Protein AF-A0A060BZY4-F1 (afdb_monomer_lite)

pLDDT: mean 94.75, std 5.5, range [64.12, 98.56]

Sequence (168 aa):
VLTLKPASANTGIVFVRSFADSAPRKATVSWKSVQATDLATVLGDRSGALVSTVEHLLAAFSGLGVDNAIVEIDGPEVPILDGSAAQFVQAVDGAGLTTLNSRRKYLKVLKPVRVENGASFGELRPYDAGFRLEVEIDFAHAAIGRQRFAATMSPSVFRRELSAARTF

Foldseek 3Di:
DKDKAFDAPPQFEKEWEDDPPDHTFIFHDDPVQFDDPPVWTWGDDPPTQIETRCVQLVLLCVQAVPGGIYMYDHDSYDDCVQQFNQVSNVVDVVVDDDDHPDDDDDDADPAKDKDDDVVDIDIDHGDPVADKDKDWDADPDPVCGIDIDIDRGHNVCCNPPGRPDGDD

Secondary structure (DSSP, 8-state):
-EEEEE--TT--EEEEE--SSS--EEEE--GGGEEE-SSS-EES-TTS--BB--HHHHHHHHHHT---EEEEESSSB---TTSSSHHHHHHHHHH-----SSPPP-----S-EEEEETTEEEEE---TTS-EEEEEEE-SSTTT-EEEEEEE--HHHIIIIITTPPP-

InterPro domains:
  IPR004463 UDP-3-O-acyl N-acetylglucosamine deacetylase [PF03331] (2-168)
  IPR004463 UDP-3-O-acyl N-acetylglucosamine deacetylase [PTHR33694] (2-168)
  IPR011334 UDP-3-O-acyl N-acetylglucosamine deacetylase, C-terminal [G3DSA:3.30.1700.10] (106-168)
  IPR015870 UDP-3-O-acyl N-acetylglucosamine deacetylase, N-terminal [G3DSA:3.30.230.20] (1-105)
  IPR020568 Ribosomal protein uS5 domain 2-type superfamily [SSF54211] (2-101)
  IPR020568 Ribosomal protein uS5 domain 2-type superfamily [SSF54211] (111-168)

Structure (mmCIF, N/CA/C/O backbone):
data_AF-A0A060BZY4-F1
#
_entry.id   AF-A0A060BZY4-F1
#
loop_
_atom_site.group_PDB
_atom_site.id
_atom_site.type_symbol
_atom_site.label_atom_id
_atom_site.label_alt_id
_atom_site.label_comp_id
_atom_site.label_asym_id
_atom_site.label_entity_id
_atom_site.label_seq_id
_atom_site.pdbx_PDB_ins_code
_atom_site.Cartn_x
_atom_site.Cartn_y
_atom_site.Cartn_z
_atom_site.occupancy
_atom_site.B_iso_or_equiv
_atom_site.auth_seq_id
_atom_site.auth_comp_id
_atom_site.auth_asym_id
_atom_site.auth_atom_id
_atom_site.pdbx_PDB_model_num
ATOM 1 N N . VAL A 1 1 ? -1.306 -5.053 19.631 1.00 84.38 1 VAL A N 1
ATOM 2 C CA . VAL A 1 1 ? -2.595 -5.359 18.935 1.00 84.38 1 VAL A CA 1
ATOM 3 C C . VAL A 1 1 ? -2.791 -4.396 17.767 1.00 84.38 1 VAL A C 1
ATOM 5 O O . VAL A 1 1 ? -2.345 -3.261 17.879 1.00 84.38 1 VAL A O 1
ATOM 8 N N . LEU A 1 2 ? -3.411 -4.832 16.660 1.00 94.56 2 LEU A N 1
ATOM 9 C CA . LEU A 1 2 ? -3.784 -3.972 15.526 1.00 94.56 2 LEU A CA 1
ATOM 10 C C . LEU A 1 2 ? -5.292 -4.060 15.270 1.00 94.56 2 LEU A C 1
ATOM 12 O O . LEU A 1 2 ? -5.827 -5.161 15.154 1.00 94.56 2 LEU A O 1
ATOM 16 N N . THR A 1 3 ? -5.950 -2.908 15.145 1.00 97.25 3 THR A N 1
ATOM 17 C CA . THR A 1 3 ? -7.394 -2.805 14.895 1.00 97.25 3 THR A CA 1
ATOM 18 C C . THR A 1 3 ? -7.654 -1.896 13.700 1.00 97.25 3 THR A C 1
ATOM 20 O O . THR A 1 3 ? -7.181 -0.761 13.654 1.00 97.25 3 THR A O 1
ATOM 23 N N . LEU A 1 4 ? -8.445 -2.381 12.743 1.00 97.69 4 LEU A N 1
ATOM 24 C CA . LEU A 1 4 ? -8.896 -1.602 11.591 1.00 97.69 4 LEU A CA 1
ATOM 25 C C . LEU A 1 4 ? -10.298 -1.063 11.855 1.00 97.69 4 LEU A C 1
ATOM 27 O O . LEU A 1 4 ? -11.209 -1.830 12.163 1.00 97.69 4 LEU A O 1
ATOM 31 N N . LYS A 1 5 ? -10.482 0.251 11.724 1.00 98.06 5 LYS A N 1
ATOM 32 C CA . LYS A 1 5 ? -11.786 0.902 11.881 1.00 98.06 5 LYS A CA 1
ATOM 33 C C . LYS A 1 5 ? -12.178 1.658 10.609 1.00 98.06 5 LYS A C 1
ATOM 35 O O . LYS A 1 5 ? -11.320 2.318 10.012 1.00 98.06 5 LYS A O 1
ATOM 40 N N . PRO A 1 6 ? -13.465 1.625 10.215 1.00 97.94 6 PRO A N 1
ATOM 41 C CA . PRO A 1 6 ? -13.978 2.496 9.166 1.00 97.94 6 PRO A CA 1
ATOM 42 C C . PRO A 1 6 ? -13.717 3.969 9.490 1.00 97.94 6 PRO A C 1
ATOM 44 O O . PRO A 1 6 ? -13.724 4.372 10.655 1.00 97.94 6 PRO A O 1
ATOM 47 N N . ALA A 1 7 ? -13.530 4.780 8.454 1.00 98.06 7 ALA A N 1
ATOM 48 C CA . ALA A 1 7 ? -13.379 6.221 8.589 1.00 98.06 7 ALA A CA 1
ATOM 49 C C . ALA A 1 7 ? -14.289 6.967 7.609 1.00 98.06 7 ALA A C 1
ATOM 51 O O . ALA A 1 7 ? -14.697 6.437 6.574 1.00 98.06 7 ALA A O 1
ATOM 52 N N . SER A 1 8 ? -14.595 8.218 7.946 1.00 97.81 8 SER A N 1
ATOM 53 C CA . SER A 1 8 ? -15.402 9.102 7.109 1.00 97.81 8 SER A CA 1
ATOM 54 C C . SER A 1 8 ? -14.715 9.417 5.777 1.00 97.81 8 SER A C 1
ATOM 56 O O . SER A 1 8 ? -13.503 9.277 5.607 1.00 97.81 8 SER A O 1
ATOM 58 N N . ALA A 1 9 ? -15.502 9.887 4.810 1.00 97.75 9 ALA A N 1
ATOM 59 C CA . ALA A 1 9 ? -14.978 10.256 3.503 1.00 97.75 9 ALA A CA 1
ATOM 60 C C . ALA A 1 9 ? -13.906 11.350 3.620 1.00 97.75 9 ALA A C 1
ATOM 62 O O . ALA A 1 9 ? -14.083 12.331 4.342 1.00 97.75 9 ALA A O 1
ATOM 63 N N . ASN A 1 10 ? -12.833 11.209 2.840 1.00 96.44 10 ASN A N 1
ATOM 64 C CA . ASN A 1 10 ? -11.683 12.117 2.805 1.00 96.44 10 ASN A CA 1
ATOM 65 C C . ASN A 1 10 ? -10.827 12.129 4.084 1.00 96.44 10 ASN A C 1
ATOM 67 O O . ASN A 1 10 ? -9.959 12.991 4.205 1.00 96.44 10 ASN A O 1
ATOM 71 N N . THR A 1 11 ? -11.021 11.188 5.014 1.00 97.31 11 THR A N 1
ATOM 72 C CA . THR A 1 11 ? -10.084 10.993 6.131 1.00 97.31 11 THR A CA 1
ATOM 73 C C . THR A 1 11 ? -8.730 10.474 5.646 1.00 97.31 11 THR A C 1
ATOM 75 O O . THR A 1 11 ? -7.701 10.848 6.206 1.00 97.31 11 THR A O 1
ATOM 78 N N . GLY A 1 12 ? -8.714 9.654 4.591 1.00 97.12 12 GLY A N 1
ATOM 79 C CA . GLY A 1 12 ? -7.514 8.925 4.192 1.00 97.12 12 GLY A CA 1
ATOM 80 C C . GLY A 1 12 ? -7.190 7.788 5.165 1.00 97.12 12 GLY A C 1
ATOM 81 O O . GLY A 1 12 ? -8.017 7.394 5.992 1.00 97.12 12 GLY A O 1
ATOM 82 N N . ILE A 1 13 ? -5.966 7.270 5.074 1.00 97.69 13 ILE A N 1
ATOM 83 C CA . ILE A 1 13 ? -5.444 6.286 6.024 1.00 97.69 13 ILE A CA 1
ATOM 84 C C . ILE A 1 13 ? -4.725 7.023 7.154 1.00 97.69 13 ILE A C 1
ATOM 86 O O . ILE A 1 13 ? -3.809 7.815 6.911 1.00 97.69 13 ILE A O 1
ATOM 90 N N . VAL A 1 14 ? -5.143 6.763 8.391 1.00 96.00 14 VAL A N 1
ATOM 91 C CA . VAL A 1 14 ? -4.575 7.395 9.586 1.00 96.00 14 VAL A CA 1
ATOM 92 C C . VAL A 1 14 ? -4.202 6.321 10.593 1.00 96.00 14 VAL A C 1
ATOM 94 O O . VAL A 1 14 ? -5.065 5.595 11.080 1.00 96.00 14 VAL A O 1
ATOM 97 N N . PHE A 1 15 ? -2.923 6.258 10.946 1.00 95.88 15 PHE A N 1
ATOM 98 C CA . PHE A 1 15 ? -2.458 5.444 12.060 1.00 95.88 15 PHE A CA 1
ATOM 99 C C . PHE A 1 15 ? -2.704 6.174 13.378 1.00 95.88 15 PHE A C 1
ATOM 101 O O . PHE A 1 15 ? -2.491 7.384 13.475 1.00 95.88 15 PHE A O 1
ATOM 108 N N . VAL A 1 16 ? -3.140 5.442 14.397 1.00 94.69 16 VAL A N 1
ATOM 109 C CA . VAL A 1 16 ? -3.333 5.920 15.766 1.00 94.69 16 VAL A CA 1
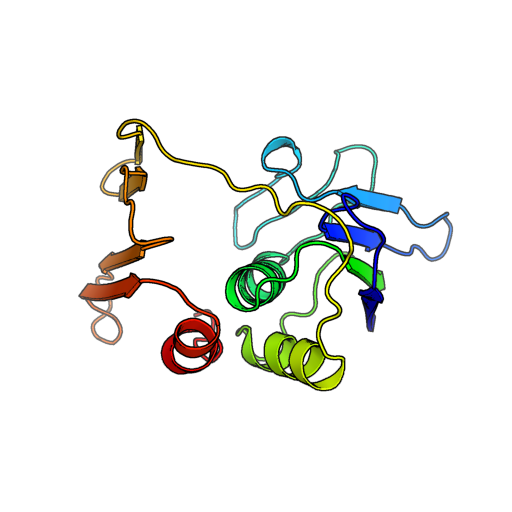ATOM 110 C C . VAL A 1 16 ? -2.552 4.992 16.678 1.00 94.69 16 VAL A C 1
ATOM 112 O O . VAL A 1 16 ? -2.934 3.843 16.889 1.00 94.69 16 VAL A O 1
ATOM 115 N N . ARG A 1 17 ? -1.435 5.488 17.202 1.00 93.00 17 ARG A N 1
ATOM 116 C CA . ARG A 1 17 ? -0.577 4.729 18.105 1.00 93.00 17 ARG A CA 1
ATOM 117 C C . ARG A 1 17 ? -0.913 5.071 19.547 1.00 93.00 17 ARG A C 1
ATOM 119 O O . ARG A 1 17 ? -0.873 6.244 19.927 1.00 93.00 17 ARG A O 1
ATOM 126 N N . SER A 1 18 ? -1.203 4.042 20.330 1.00 90.00 18 SER A N 1
ATOM 127 C CA . SER A 1 18 ? -1.407 4.148 21.774 1.00 90.00 18 SER A CA 1
ATOM 128 C C . SER A 1 18 ? -0.077 4.155 22.531 1.00 90.00 18 SER A C 1
ATOM 130 O O . SER A 1 18 ? 0.929 3.613 22.067 1.00 90.00 18 SER A O 1
ATOM 132 N N . PHE A 1 19 ? -0.081 4.776 23.708 1.00 86.19 19 PHE A N 1
ATOM 133 C CA . PHE A 1 19 ? 1.042 4.823 24.643 1.00 86.19 19 PHE A CA 1
ATOM 134 C C . PHE A 1 19 ? 0.514 4.537 26.051 1.00 86.19 19 PHE A C 1
ATOM 136 O O . PHE A 1 19 ? -0.616 4.910 26.355 1.00 86.19 19 PHE A O 1
ATOM 143 N N . ALA A 1 20 ? 1.325 3.911 26.908 1.00 84.69 20 ALA A N 1
ATOM 144 C CA . ALA A 1 20 ? 0.920 3.597 28.281 1.00 84.69 20 ALA A CA 1
ATOM 145 C C . ALA A 1 20 ? 0.638 4.866 29.107 1.00 84.69 20 ALA A C 1
ATOM 147 O O . ALA A 1 20 ? -0.401 4.967 29.750 1.00 84.69 20 ALA A O 1
ATOM 148 N N . ASP A 1 21 ? 1.523 5.863 29.000 1.00 87.56 21 ASP A N 1
ATOM 149 C CA . ASP A 1 21 ? 1.508 7.051 29.865 1.00 87.56 21 ASP A CA 1
ATOM 150 C C . ASP A 1 21 ? 1.162 8.350 29.117 1.00 87.56 21 ASP A C 1
ATOM 152 O O . ASP A 1 21 ? 1.420 9.452 29.601 1.00 87.56 21 ASP A O 1
ATOM 156 N N . SER A 1 22 ? 0.625 8.264 27.893 1.00 85.44 22 SER A N 1
ATOM 157 C CA . SER A 1 22 ? 0.261 9.466 27.134 1.00 85.44 22 SER A CA 1
ATOM 158 C C . SER A 1 22 ? -0.891 9.245 26.161 1.00 85.44 22 SER A C 1
ATOM 160 O O . SER A 1 22 ? -1.212 8.120 25.782 1.00 85.44 22 SER A O 1
ATOM 162 N N . ALA A 1 23 ? -1.522 10.348 25.753 1.00 87.94 23 ALA A N 1
ATOM 163 C CA . ALA A 1 23 ? -2.612 10.311 24.791 1.00 87.94 23 ALA A CA 1
ATOM 164 C C . ALA A 1 23 ? -2.166 9.677 23.455 1.00 87.94 23 ALA A C 1
ATOM 166 O O . ALA A 1 23 ? -1.034 9.920 23.013 1.00 87.94 23 ALA A O 1
ATOM 167 N N . PRO A 1 24 ? -3.051 8.923 22.771 1.00 89.94 24 PRO A N 1
ATOM 168 C CA . PRO A 1 24 ? -2.750 8.370 21.461 1.00 89.94 24 PRO A CA 1
ATOM 169 C C . PRO A 1 24 ? -2.371 9.462 20.465 1.00 89.94 24 PRO A C 1
ATOM 171 O O . PRO A 1 24 ? -2.988 10.530 20.418 1.00 89.94 24 PRO A O 1
ATOM 174 N N . ARG A 1 25 ? -1.373 9.179 19.630 1.00 91.50 25 ARG A N 1
ATOM 175 C CA . ARG A 1 25 ? -0.900 10.120 18.608 1.00 91.50 25 ARG A CA 1
ATOM 176 C C . ARG A 1 25 ? -1.216 9.592 17.222 1.00 91.50 25 ARG A C 1
ATOM 178 O O . ARG A 1 25 ? -1.235 8.384 16.991 1.00 91.50 25 ARG A O 1
ATOM 185 N N . LYS A 1 26 ? -1.475 10.519 16.303 1.00 91.81 26 LYS A N 1
ATOM 186 C CA . LYS A 1 26 ? -1.887 10.210 14.935 1.00 91.81 26 LYS A CA 1
ATOM 187 C C . LYS A 1 26 ? -0.725 10.382 13.966 1.00 91.81 26 LYS A C 1
ATOM 189 O O . LYS A 1 26 ? 0.004 11.362 14.069 1.00 91.81 26 LYS A O 1
ATOM 194 N N . ALA A 1 27 ? -0.632 9.489 12.991 1.00 91.50 27 ALA A N 1
ATOM 195 C CA . ALA A 1 27 ? 0.230 9.629 11.826 1.00 91.50 27 ALA A CA 1
ATOM 196 C C . ALA A 1 27 ? -0.614 9.447 10.557 1.00 91.50 27 ALA A C 1
ATOM 198 O O . ALA A 1 27 ? -1.082 8.350 10.245 1.00 91.50 27 ALA A O 1
ATOM 199 N N . THR A 1 28 ? -0.848 10.544 9.838 1.00 90.88 28 THR A N 1
ATOM 200 C CA . THR A 1 28 ? -1.548 10.513 8.547 1.00 90.88 28 THR A CA 1
ATOM 201 C C . THR A 1 28 ? -0.593 10.034 7.464 1.00 90.88 28 THR A C 1
ATOM 203 O O . THR A 1 28 ? 0.518 10.549 7.357 1.00 90.88 28 THR A O 1
ATOM 206 N N . VAL A 1 29 ? -1.034 9.095 6.627 1.00 93.56 29 VAL A N 1
ATOM 207 C CA . VAL A 1 29 ? -0.216 8.572 5.528 1.00 93.56 29 VAL A CA 1
ATOM 208 C C . VAL A 1 29 ? -0.004 9.648 4.464 1.00 93.56 29 VAL A C 1
ATOM 210 O O . VAL A 1 29 ? -0.941 10.092 3.800 1.00 93.56 29 VAL A O 1
ATOM 213 N N . SER A 1 30 ? 1.248 10.067 4.291 1.00 91.88 30 SER A N 1
ATOM 214 C CA . SER A 1 30 ? 1.683 11.009 3.263 1.00 91.88 30 SER A CA 1
ATOM 215 C C . SER A 1 30 ? 3.138 10.742 2.889 1.00 91.88 30 SER A C 1
ATOM 217 O O . SER A 1 30 ? 3.944 10.354 3.730 1.00 91.88 30 SER A O 1
ATOM 219 N N . TRP A 1 31 ? 3.528 11.033 1.648 1.00 90.88 31 TRP A N 1
ATOM 220 C CA . TRP A 1 31 ? 4.944 10.983 1.264 1.00 90.88 31 TRP A CA 1
ATOM 221 C C . TRP A 1 31 ? 5.804 11.938 2.111 1.00 90.88 31 TRP A C 1
ATOM 223 O O . TRP A 1 31 ? 6.976 11.671 2.344 1.00 90.88 31 TRP A O 1
ATOM 233 N N . LYS A 1 32 ? 5.212 13.027 2.628 1.00 91.44 32 LYS A N 1
ATOM 234 C CA . LYS A 1 32 ? 5.888 13.990 3.516 1.00 91.44 32 LYS A CA 1
ATOM 235 C C . LYS A 1 32 ? 6.125 13.461 4.930 1.00 91.44 32 LYS A C 1
ATOM 237 O O . LYS A 1 32 ? 6.914 14.048 5.661 1.00 91.44 32 LYS A O 1
ATOM 242 N N . SER A 1 33 ? 5.400 12.421 5.337 1.00 90.81 33 SER A N 1
ATOM 243 C CA . SER A 1 33 ? 5.520 11.828 6.670 1.00 90.81 33 SER A CA 1
ATOM 244 C C . SER A 1 33 ? 6.444 10.613 6.690 1.00 90.81 33 SER A C 1
ATOM 246 O O . SER A 1 33 ? 6.591 10.008 7.744 1.00 90.81 33 SER A O 1
ATOM 248 N N . VAL A 1 34 ? 7.046 10.227 5.562 1.00 93.50 34 VAL A N 1
ATOM 249 C CA . VAL A 1 34 ? 8.063 9.168 5.539 1.00 93.50 34 VAL A CA 1
ATOM 250 C C . VAL A 1 34 ? 9.326 9.700 6.217 1.00 93.50 34 VAL A C 1
ATOM 252 O O . VAL A 1 34 ? 9.887 10.700 5.775 1.00 93.50 34 VAL A O 1
ATOM 255 N N . GLN A 1 35 ? 9.742 9.060 7.312 1.00 92.44 35 GLN A N 1
ATOM 256 C CA . GLN A 1 35 ? 10.916 9.461 8.100 1.00 92.44 35 GLN A CA 1
ATOM 257 C C . GLN A 1 35 ? 12.132 8.567 7.850 1.00 92.44 35 GLN A C 1
ATOM 259 O O . GLN A 1 35 ? 13.258 9.049 7.942 1.00 92.44 35 GLN A O 1
ATOM 264 N N . ALA A 1 36 ? 11.916 7.287 7.546 1.00 90.31 36 ALA A N 1
ATOM 265 C CA . ALA A 1 36 ? 12.978 6.331 7.258 1.00 90.31 36 ALA A CA 1
ATOM 266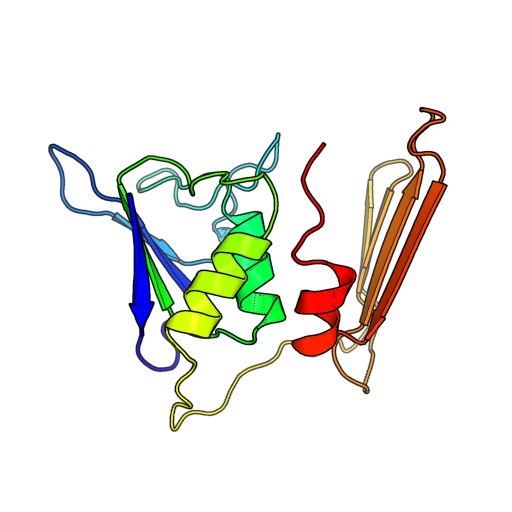 C C . ALA A 1 36 ? 12.489 5.252 6.287 1.00 90.31 36 ALA A C 1
ATOM 268 O O . ALA A 1 36 ? 11.290 4.958 6.226 1.00 90.31 36 ALA A O 1
ATOM 269 N N . THR A 1 37 ? 13.436 4.697 5.534 1.00 90.56 37 THR A N 1
ATOM 270 C CA . THR A 1 37 ? 13.212 3.647 4.528 1.00 90.56 37 THR A CA 1
ATOM 271 C C . THR A 1 37 ? 14.206 2.489 4.650 1.00 90.56 37 THR A C 1
ATOM 273 O O . THR A 1 37 ? 14.193 1.588 3.817 1.00 90.56 37 THR A O 1
ATOM 276 N N . ASP A 1 38 ? 15.093 2.520 5.649 1.00 87.00 38 ASP A N 1
ATOM 277 C CA . ASP A 1 38 ? 16.035 1.433 5.906 1.00 87.00 38 ASP A CA 1
ATOM 278 C C . ASP A 1 38 ? 15.287 0.267 6.556 1.00 87.00 38 ASP A C 1
ATOM 280 O O . ASP A 1 38 ? 14.684 0.435 7.616 1.00 87.00 38 ASP A O 1
ATOM 284 N N . LEU A 1 39 ? 15.332 -0.908 5.920 1.00 85.75 39 LEU A N 1
ATOM 285 C CA . LEU A 1 39 ? 14.668 -2.164 6.319 1.00 85.75 39 LEU A CA 1
ATOM 286 C C . LEU A 1 39 ? 13.130 -2.142 6.330 1.00 85.75 39 LEU A C 1
ATOM 288 O O . LEU A 1 39 ? 12.525 -3.187 6.111 1.00 85.75 39 LEU A O 1
ATOM 292 N N . ALA A 1 40 ? 12.507 -0.989 6.567 1.00 91.19 40 ALA A N 1
ATOM 293 C CA . ALA A 1 40 ? 11.064 -0.804 6.525 1.00 91.19 40 ALA A CA 1
ATOM 294 C C . ALA A 1 40 ? 10.678 0.651 6.217 1.00 91.19 40 ALA A C 1
ATOM 296 O O . ALA A 1 40 ? 11.488 1.572 6.355 1.00 91.19 40 ALA A O 1
ATOM 297 N N . THR A 1 41 ? 9.411 0.887 5.867 1.00 93.12 41 THR A N 1
ATOM 298 C CA . THR A 1 41 ? 8.860 2.249 5.793 1.00 93.12 41 THR A CA 1
ATOM 299 C C . THR A 1 41 ? 8.402 2.710 7.173 1.00 93.12 41 THR A C 1
ATOM 301 O O . THR A 1 41 ? 7.526 2.105 7.794 1.00 93.12 41 THR A O 1
ATOM 304 N N . VAL A 1 42 ? 8.953 3.833 7.638 1.00 93.31 42 VAL A N 1
ATOM 305 C CA . VAL A 1 42 ? 8.550 4.476 8.897 1.00 93.31 42 VAL A CA 1
ATOM 306 C C . VAL A 1 42 ? 7.786 5.760 8.601 1.00 93.31 42 VAL A C 1
ATOM 308 O O . VAL A 1 42 ? 8.314 6.677 7.967 1.00 93.31 42 VAL A O 1
ATOM 311 N N . LEU A 1 43 ? 6.545 5.844 9.083 1.00 92.56 43 LEU A N 1
ATOM 312 C CA . LEU A 1 43 ? 5.697 7.031 8.990 1.00 92.56 43 LEU A CA 1
ATOM 313 C C . LEU A 1 43 ? 5.634 7.783 10.316 1.00 92.56 43 LEU A C 1
ATOM 315 O O . LEU A 1 43 ? 5.619 7.182 11.384 1.00 92.56 43 LEU A O 1
ATOM 319 N N . GLY A 1 44 ? 5.508 9.102 10.235 1.00 85.19 44 GLY A N 1
ATOM 320 C CA . GLY A 1 44 ? 5.201 9.959 11.371 1.00 85.19 44 GLY A CA 1
ATOM 321 C C . GLY A 1 44 ? 5.801 11.350 11.227 1.00 85.19 44 GLY A C 1
ATOM 322 O O . GLY A 1 44 ? 6.287 11.757 10.170 1.00 85.19 44 GLY A O 1
ATOM 323 N N . ASP A 1 45 ? 5.763 12.083 12.324 1.00 74.56 45 ASP A N 1
ATOM 324 C CA . ASP A 1 45 ? 6.467 13.333 12.558 1.00 74.56 45 ASP A CA 1
ATOM 325 C C . ASP A 1 45 ? 7.522 13.116 13.652 1.00 74.56 45 ASP A C 1
ATOM 327 O O . ASP A 1 45 ? 7.363 12.281 14.542 1.00 74.56 45 ASP A O 1
ATOM 331 N N . ARG A 1 46 ? 8.608 13.897 13.626 1.00 64.12 46 ARG A N 1
ATOM 332 C CA . ARG A 1 46 ? 9.662 13.795 14.655 1.00 64.12 46 ARG A CA 1
ATOM 333 C C . ARG A 1 46 ? 9.149 14.111 16.067 1.00 64.12 46 ARG A C 1
ATOM 335 O O . ARG A 1 46 ? 9.786 13.732 17.042 1.00 64.12 46 ARG A O 1
ATOM 342 N N . SER A 1 47 ? 8.016 14.807 16.174 1.00 67.75 47 SER A N 1
ATOM 343 C CA . SER A 1 47 ? 7.357 15.177 17.430 1.00 67.75 47 SER A CA 1
ATOM 344 C C . SER A 1 47 ? 6.280 14.196 17.910 1.00 67.75 47 SER A C 1
ATOM 346 O O . SER A 1 47 ? 5.853 14.307 19.061 1.00 67.75 47 SER A O 1
ATOM 348 N N . GLY A 1 48 ? 5.824 13.248 17.087 1.00 68.19 48 GLY A N 1
ATOM 349 C CA . GLY A 1 48 ? 4.634 12.443 17.374 1.00 68.19 48 GLY A CA 1
ATOM 350 C C . GLY A 1 48 ? 4.886 10.940 17.336 1.00 68.19 48 GLY A C 1
ATOM 351 O O . GLY A 1 48 ? 5.840 10.461 17.947 1.00 68.19 48 GLY A O 1
ATOM 352 N N . ALA A 1 49 ? 3.957 10.172 16.762 1.00 75.50 49 ALA A N 1
ATOM 353 C CA . ALA A 1 49 ? 4.056 8.714 16.728 1.00 75.50 49 ALA A CA 1
ATOM 354 C C . ALA A 1 49 ? 4.758 8.262 15.452 1.00 75.50 49 ALA A C 1
ATOM 356 O O . ALA A 1 49 ? 4.154 8.252 14.382 1.00 75.50 49 ALA A O 1
ATOM 357 N N . LEU A 1 50 ? 6.009 7.832 15.597 1.00 90.56 50 LEU A N 1
ATOM 358 C CA . LEU A 1 50 ? 6.636 6.987 14.591 1.00 90.56 50 LEU A CA 1
ATOM 359 C C . LEU A 1 50 ? 5.939 5.623 14.581 1.00 90.56 50 LEU A C 1
ATOM 361 O O . LEU A 1 50 ? 5.724 5.028 15.648 1.00 90.56 50 LEU A O 1
ATOM 365 N N . VAL A 1 51 ? 5.584 5.184 13.376 1.00 93.88 51 VAL A N 1
ATOM 366 C CA . VAL A 1 51 ? 4.974 3.894 13.067 1.00 93.88 51 VAL A CA 1
ATOM 367 C C . VAL A 1 51 ? 5.785 3.220 11.969 1.00 93.88 51 VAL A C 1
ATOM 369 O O . VAL A 1 51 ? 5.846 3.726 10.849 1.00 93.88 51 VAL A O 1
ATOM 372 N N . SER A 1 52 ? 6.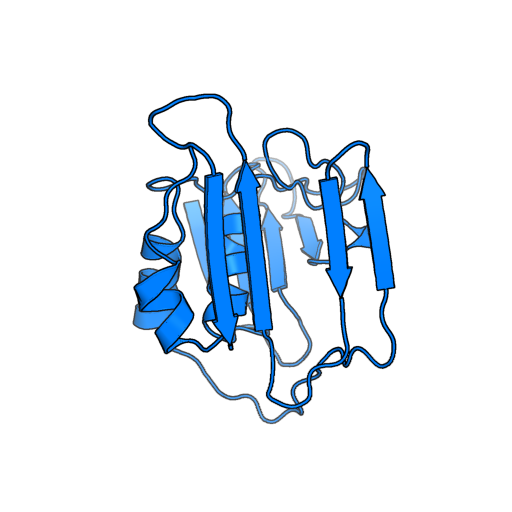393 2.087 12.294 1.00 94.62 52 SER A N 1
ATOM 373 C CA . SER A 1 52 ? 7.225 1.308 11.373 1.00 94.62 52 SER A CA 1
ATOM 374 C C . SER A 1 52 ? 6.441 0.200 10.665 1.00 94.62 52 SER A C 1
ATOM 376 O O . SER A 1 52 ? 5.372 -0.212 11.129 1.00 94.62 52 SER A O 1
ATOM 378 N N . THR A 1 53 ? 7.006 -0.311 9.567 1.00 95.69 53 THR A N 1
ATOM 379 C CA . THR A 1 53 ? 6.563 -1.545 8.886 1.00 95.69 53 THR A CA 1
ATOM 380 C C . THR A 1 53 ? 5.160 -1.429 8.277 1.00 95.69 53 THR A C 1
ATOM 382 O O . THR A 1 53 ? 4.381 -2.380 8.215 1.00 95.69 53 THR A O 1
ATOM 385 N N . VAL A 1 54 ? 4.792 -0.226 7.836 1.00 96.75 54 VAL A N 1
ATOM 386 C CA . VAL A 1 54 ? 3.440 0.084 7.340 1.00 96.75 54 VAL A CA 1
ATOM 387 C C . VAL A 1 54 ? 3.145 -0.490 5.950 1.00 96.75 54 VAL A C 1
ATOM 389 O O . VAL A 1 54 ? 1.985 -0.602 5.555 1.00 96.75 54 VAL A O 1
ATOM 392 N N . GLU A 1 55 ? 4.179 -0.824 5.186 1.00 97.19 55 GLU A N 1
ATOM 393 C CA . GLU A 1 55 ? 4.138 -1.065 3.745 1.00 97.19 55 GLU A CA 1
ATOM 394 C C . GLU A 1 55 ? 3.245 -2.239 3.335 1.00 97.19 55 GLU A C 1
ATOM 396 O O . GLU A 1 55 ? 2.489 -2.099 2.376 1.00 97.19 55 GLU A O 1
ATOM 401 N N . HIS A 1 56 ? 3.251 -3.360 4.061 1.00 97.94 56 HIS A N 1
ATOM 402 C CA . HIS A 1 56 ? 2.412 -4.517 3.718 1.00 97.94 56 HIS A CA 1
ATOM 403 C C . HIS A 1 56 ? 0.922 -4.227 3.930 1.00 97.94 56 HIS A C 1
ATOM 405 O O . HIS A 1 56 ? 0.086 -4.586 3.097 1.00 97.94 56 HIS A O 1
ATOM 411 N N . LEU A 1 57 ? 0.582 -3.514 5.008 1.00 98.31 57 LEU A N 1
ATOM 412 C CA . LEU A 1 57 ? -0.791 -3.082 5.260 1.00 98.31 57 LEU A CA 1
ATOM 413 C C . LEU A 1 57 ? -1.248 -2.057 4.214 1.00 98.31 57 LEU A C 1
ATOM 415 O O . LEU A 1 57 ? -2.356 -2.155 3.686 1.00 98.31 57 LEU A O 1
ATOM 419 N N . LEU A 1 58 ? -0.388 -1.094 3.869 1.00 98.12 58 LEU A N 1
ATOM 420 C CA . LEU A 1 58 ? -0.695 -0.104 2.835 1.00 98.12 58 LEU A CA 1
ATOM 421 C C . LEU A 1 58 ? -0.805 -0.734 1.441 1.00 98.12 58 LEU A C 1
ATOM 423 O O . LEU A 1 58 ? -1.657 -0.314 0.656 1.00 98.12 58 LEU A O 1
ATOM 427 N N . ALA A 1 59 ? -0.014 -1.768 1.145 1.00 98.19 59 ALA A N 1
ATOM 428 C CA . ALA A 1 59 ? -0.152 -2.556 -0.074 1.00 98.19 59 ALA A CA 1
ATOM 429 C C . ALA A 1 59 ? -1.517 -3.256 -0.125 1.00 98.19 59 ALA A C 1
ATOM 431 O O . ALA A 1 59 ? -2.196 -3.166 -1.147 1.00 98.19 59 ALA A O 1
ATOM 432 N N . ALA A 1 60 ? -1.965 -3.865 0.981 1.00 98.50 60 ALA A N 1
ATOM 433 C CA . ALA A 1 60 ? -3.300 -4.457 1.074 1.00 98.50 60 ALA A CA 1
ATOM 434 C C . ALA A 1 60 ? -4.406 -3.414 0.843 1.00 98.50 60 ALA A C 1
ATOM 436 O O . ALA A 1 60 ? -5.300 -3.631 0.028 1.00 98.50 60 ALA A O 1
ATOM 437 N N . PHE A 1 61 ? -4.328 -2.249 1.490 1.00 98.50 61 PHE A N 1
ATOM 438 C CA . PHE A 1 61 ? -5.308 -1.175 1.299 1.00 98.50 61 PHE A CA 1
ATOM 439 C C . PHE A 1 61 ? -5.351 -0.662 -0.139 1.00 98.50 61 PHE A C 1
ATOM 441 O O . PHE A 1 61 ? -6.433 -0.561 -0.719 1.00 98.50 61 PHE A O 1
ATOM 448 N N . SER A 1 62 ? -4.190 -0.404 -0.741 1.00 97.44 62 SER A N 1
ATOM 449 C CA . SER A 1 62 ? -4.092 0.025 -2.138 1.00 97.44 62 SER A CA 1
ATOM 450 C C . SER A 1 62 ? -4.648 -1.036 -3.094 1.00 97.44 62 SER A C 1
ATOM 452 O O . SER A 1 62 ? -5.488 -0.734 -3.944 1.00 97.44 62 SER A O 1
ATOM 454 N N . GLY A 1 63 ? -4.245 -2.297 -2.903 1.00 97.50 63 GLY A N 1
ATOM 455 C CA . GLY A 1 63 ? -4.669 -3.431 -3.719 1.00 97.50 63 GLY A CA 1
ATOM 456 C C . GLY A 1 63 ? -6.169 -3.706 -3.645 1.00 97.50 63 GLY A C 1
ATOM 457 O O . GLY A 1 63 ? -6.773 -4.059 -4.655 1.00 97.50 63 GLY A O 1
ATOM 458 N N . LEU A 1 64 ? -6.788 -3.504 -2.479 1.00 98.00 64 LEU A N 1
ATOM 459 C CA . LEU A 1 64 ? -8.216 -3.747 -2.258 1.00 98.00 64 LEU A CA 1
ATOM 460 C C . LEU A 1 64 ? -9.107 -2.519 -2.487 1.00 98.00 64 LEU A C 1
ATOM 462 O O . LEU A 1 64 ? -10.324 -2.664 -2.567 1.00 98.00 64 LEU A O 1
ATOM 466 N N . GLY A 1 65 ? -8.525 -1.328 -2.640 1.00 96.69 65 GLY A N 1
ATOM 467 C CA . GLY A 1 65 ? -9.272 -0.088 -2.849 1.00 96.69 65 GLY A CA 1
ATOM 468 C C . GLY A 1 65 ? -9.830 0.534 -1.565 1.00 96.69 65 GLY A C 1
ATOM 469 O O . GLY A 1 65 ? -10.886 1.160 -1.603 1.00 96.69 65 GLY A O 1
ATOM 470 N N . VAL A 1 66 ? -9.132 0.377 -0.438 1.00 98.25 66 VAL A N 1
ATOM 471 C CA . VAL A 1 66 ? -9.455 1.055 0.826 1.00 98.25 66 VAL A CA 1
ATOM 472 C C . VAL A 1 66 ? -8.923 2.485 0.778 1.00 98.25 66 VAL A C 1
ATOM 474 O O . VAL A 1 66 ? -7.715 2.705 0.774 1.00 98.25 66 VAL A O 1
ATOM 477 N N . ASP A 1 67 ? -9.826 3.466 0.775 1.00 97.88 67 ASP A N 1
ATOM 478 C CA . ASP A 1 67 ? -9.445 4.885 0.748 1.00 97.88 67 ASP A CA 1
ATOM 479 C C . ASP A 1 67 ? -9.402 5.528 2.141 1.00 97.88 67 ASP A C 1
ATOM 481 O O . ASP A 1 67 ? -8.647 6.474 2.360 1.00 97.88 67 ASP A O 1
ATOM 485 N N . ASN A 1 68 ? -10.244 5.065 3.072 1.00 98.38 68 ASN A N 1
ATOM 486 C CA . ASN A 1 68 ? -10.422 5.693 4.381 1.00 98.38 68 ASN A CA 1
ATOM 487 C C . ASN A 1 68 ? -10.462 4.626 5.476 1.00 98.38 68 ASN A C 1
ATOM 489 O O . ASN A 1 68 ? -11.373 3.798 5.497 1.00 98.38 68 ASN A O 1
ATOM 493 N N . ALA A 1 69 ? -9.499 4.670 6.393 1.00 98.44 69 ALA A N 1
ATOM 494 C CA . ALA A 1 69 ? -9.450 3.784 7.550 1.00 98.44 69 ALA A CA 1
ATOM 495 C C . ALA A 1 69 ? -8.658 4.428 8.690 1.00 98.44 69 ALA A C 1
ATOM 497 O O . ALA A 1 69 ? -7.670 5.134 8.462 1.00 98.44 69 ALA A O 1
ATOM 498 N N . ILE A 1 70 ? -9.072 4.139 9.922 1.00 98.25 70 ILE A N 1
ATOM 499 C CA . ILE A 1 70 ? -8.250 4.364 11.109 1.00 98.25 70 ILE A CA 1
ATOM 500 C C . ILE A 1 70 ? -7.568 3.041 11.460 1.00 98.25 70 ILE A C 1
ATOM 502 O O . ILE A 1 70 ? -8.238 2.022 11.631 1.00 98.25 70 ILE A O 1
ATOM 506 N N . VAL A 1 71 ? -6.242 3.061 11.561 1.00 97.75 71 VAL A N 1
ATOM 507 C CA . VAL A 1 71 ? -5.423 1.912 11.953 1.00 97.75 71 VAL A CA 1
ATOM 508 C C . VAL A 1 71 ? -4.923 2.151 13.368 1.00 97.75 71 VAL A C 1
ATOM 510 O O . VAL A 1 71 ? -3.990 2.922 13.582 1.00 97.75 71 VAL A O 1
ATOM 513 N N . GLU A 1 72 ? -5.554 1.516 14.345 1.00 96.75 72 GLU A N 1
ATOM 514 C CA . GLU A 1 72 ? -5.099 1.584 15.730 1.00 96.75 72 GLU A CA 1
ATOM 515 C C . GLU A 1 72 ? -4.033 0.525 15.970 1.00 96.75 72 GLU A C 1
ATOM 517 O O . GLU A 1 72 ? -4.239 -0.650 15.657 1.00 96.75 72 GLU A O 1
ATOM 522 N N . ILE A 1 73 ? -2.905 0.943 16.536 1.00 94.38 73 ILE A N 1
ATOM 523 C CA . ILE A 1 73 ? -1.814 0.049 16.903 1.00 94.38 73 ILE A CA 1
ATOM 524 C C . ILE A 1 73 ? -1.413 0.256 18.357 1.00 94.38 73 ILE A C 1
ATOM 526 O O . ILE A 1 73 ? -1.292 1.375 18.864 1.00 94.38 73 ILE A O 1
ATOM 530 N N . ASP A 1 74 ? -1.182 -0.867 19.011 1.00 88.56 74 ASP A N 1
ATOM 531 C CA . ASP A 1 74 ? -0.606 -0.956 20.340 1.00 88.56 74 ASP A CA 1
ATOM 532 C C . ASP A 1 74 ? 0.818 -1.500 20.182 1.00 88.56 74 ASP A C 1
ATOM 534 O O . ASP A 1 74 ? 1.030 -2.715 20.112 1.00 88.56 74 ASP A O 1
ATOM 538 N N . GLY A 1 75 ? 1.743 -0.562 19.944 1.00 88.75 75 GLY A N 1
ATOM 539 C CA . GLY A 1 75 ? 3.142 -0.800 19.581 1.00 88.75 75 GLY A CA 1
ATOM 540 C C . GLY A 1 75 ? 3.717 0.278 18.643 1.00 88.75 75 GLY A C 1
ATOM 541 O O . GLY A 1 75 ? 2.971 1.104 18.113 1.00 88.75 75 GLY A O 1
ATOM 542 N N . PRO A 1 76 ? 5.048 0.319 18.450 1.00 91.06 76 PRO A N 1
ATOM 543 C CA . PRO A 1 76 ? 5.704 1.238 17.516 1.00 91.06 76 PRO A CA 1
ATOM 544 C C . PRO A 1 76 ? 5.628 0.793 16.050 1.00 91.06 76 PRO A C 1
ATOM 546 O O . PRO A 1 76 ? 6.022 1.554 15.172 1.00 91.06 76 PRO A O 1
ATOM 549 N N . GLU A 1 77 ? 5.153 -0.418 15.772 1.00 93.12 77 GLU A N 1
ATOM 550 C CA . GLU A 1 77 ? 5.182 -1.021 14.442 1.00 93.12 77 GLU A CA 1
ATOM 551 C C . GLU A 1 77 ? 3.877 -1.744 14.115 1.00 93.12 77 GLU A C 1
ATOM 553 O O . GLU A 1 77 ? 3.156 -2.222 14.998 1.00 93.12 77 GLU A O 1
ATOM 558 N N . VAL A 1 78 ? 3.576 -1.820 12.823 1.00 96.62 78 VAL A N 1
ATOM 559 C CA . VAL A 1 78 ? 2.548 -2.720 12.306 1.00 96.62 78 VAL A CA 1
ATOM 560 C C . VAL A 1 78 ? 3.060 -4.163 12.436 1.00 96.62 78 VAL A C 1
ATOM 562 O O . VAL A 1 78 ? 4.207 -4.424 12.073 1.00 96.62 78 VAL A O 1
ATOM 565 N N . PRO A 1 79 ? 2.244 -5.117 12.930 1.00 95.38 79 PRO A N 1
ATOM 566 C CA . PRO A 1 79 ? 2.659 -6.512 13.046 1.00 95.38 79 PRO A CA 1
ATOM 567 C C . PRO A 1 79 ? 3.113 -7.089 11.703 1.00 95.38 79 PRO A C 1
ATOM 569 O O . PRO A 1 79 ? 2.401 -6.968 10.709 1.00 95.38 79 PRO A O 1
ATOM 572 N N . ILE A 1 80 ? 4.260 -7.772 11.693 1.00 94.00 80 ILE A N 1
ATOM 573 C CA . ILE A 1 80 ? 4.818 -8.371 10.469 1.00 94.00 80 ILE A CA 1
ATOM 574 C C . ILE A 1 80 ? 4.005 -9.571 9.962 1.00 94.00 80 ILE A C 1
ATOM 576 O O . ILE A 1 80 ? 4.050 -9.886 8.775 1.00 94.00 80 ILE A O 1
ATOM 580 N N . LEU A 1 81 ? 3.239 -10.215 10.852 1.00 95.00 81 LEU A N 1
ATOM 581 C CA . LEU A 1 81 ? 2.431 -11.400 10.556 1.00 95.00 81 LEU A CA 1
ATOM 582 C C . LEU A 1 81 ? 3.295 -12.515 9.936 1.00 95.00 81 LEU A C 1
ATOM 584 O O . LEU A 1 81 ? 4.311 -12.882 10.522 1.00 95.00 81 LEU A O 1
ATOM 588 N N . ASP A 1 82 ? 2.920 -13.053 8.776 1.00 96.94 82 ASP A N 1
ATOM 589 C CA . ASP A 1 82 ? 3.713 -14.036 8.027 1.00 96.94 82 ASP A CA 1
ATOM 590 C C . ASP A 1 82 ? 4.762 -13.405 7.089 1.00 96.94 82 ASP A C 1
ATOM 592 O O . ASP A 1 82 ? 5.415 -14.113 6.319 1.00 96.94 82 ASP A O 1
ATOM 596 N N . GLY A 1 83 ? 4.919 -12.079 7.137 1.00 95.56 83 GLY A N 1
ATOM 597 C CA . GLY A 1 83 ? 5.792 -11.312 6.253 1.00 95.56 83 GLY A CA 1
ATOM 598 C C . GLY A 1 83 ? 5.163 -10.946 4.908 1.00 95.56 83 GLY A C 1
ATOM 599 O O . GLY A 1 83 ? 5.873 -10.400 4.068 1.00 95.56 83 GLY A O 1
ATOM 600 N N . SER A 1 84 ? 3.875 -11.233 4.687 1.00 98.06 84 SER A N 1
ATOM 601 C CA . SER A 1 84 ? 3.121 -10.869 3.480 1.00 98.06 84 SER A CA 1
ATOM 602 C C . SER A 1 84 ? 1.943 -9.930 3.788 1.00 98.06 84 SER A C 1
ATOM 604 O O . SER A 1 84 ? 1.744 -9.474 4.915 1.00 98.06 84 SER A O 1
ATOM 606 N N . ALA A 1 85 ? 1.127 -9.637 2.771 1.00 98.44 85 ALA A N 1
ATOM 607 C CA . ALA A 1 85 ? -0.119 -8.888 2.918 1.00 98.44 85 ALA A CA 1
ATOM 608 C C . ALA A 1 85 ? -1.361 -9.792 3.078 1.00 98.44 85 ALA A C 1
ATOM 610 O O . ALA A 1 85 ? -2.470 -9.281 3.252 1.00 98.44 85 ALA A O 1
ATOM 611 N N . ALA A 1 86 ? -1.217 -11.120 3.012 1.00 98.38 86 ALA A N 1
ATOM 612 C CA . ALA A 1 86 ? -2.338 -12.053 2.890 1.00 98.38 86 ALA A CA 1
ATOM 613 C C . ALA A 1 86 ? -3.293 -11.986 4.086 1.00 98.38 86 ALA A C 1
ATOM 615 O O . ALA A 1 86 ? -4.511 -11.937 3.916 1.00 98.38 86 ALA A O 1
ATOM 616 N N . GLN A 1 87 ? -2.752 -11.913 5.300 1.00 98.12 87 GLN A N 1
ATOM 617 C CA . GLN A 1 87 ? -3.566 -11.817 6.510 1.00 98.12 87 GLN A CA 1
ATOM 618 C C . GLN A 1 87 ? -4.268 -10.452 6.640 1.00 98.12 87 GLN A C 1
ATOM 620 O O . GLN A 1 87 ? -5.389 -10.387 7.144 1.00 98.12 87 GLN A O 1
ATOM 625 N N . PHE A 1 88 ? -3.679 -9.368 6.120 1.00 98.50 88 PHE A N 1
ATOM 626 C CA . PHE A 1 88 ? -4.365 -8.072 6.042 1.00 98.50 88 PHE A CA 1
ATOM 627 C C . PHE A 1 88 ? -5.507 -8.096 5.026 1.00 98.50 88 PHE A C 1
ATOM 629 O O . PHE A 1 88 ? -6.578 -7.558 5.300 1.00 98.50 88 PHE A O 1
ATOM 636 N N . VAL A 1 89 ? -5.310 -8.761 3.884 1.00 98.56 89 VAL A N 1
ATOM 637 C CA . VAL A 1 89 ? -6.375 -8.984 2.898 1.00 98.56 89 VAL A CA 1
ATOM 638 C C . VAL A 1 89 ? -7.536 -9.751 3.524 1.00 98.56 89 VAL A C 1
ATOM 640 O O . VAL A 1 89 ? -8.674 -9.315 3.399 1.00 98.56 89 VAL A O 1
ATOM 643 N N . GLN A 1 90 ? -7.257 -10.835 4.254 1.00 97.94 90 GLN A N 1
ATOM 644 C CA . GLN A 1 90 ? -8.287 -11.609 4.957 1.00 97.94 90 GLN A CA 1
ATOM 645 C C . GLN A 1 90 ? -9.061 -10.756 5.970 1.00 97.94 90 GLN A C 1
ATOM 647 O O . GLN A 1 90 ? -10.285 -10.849 6.036 1.00 97.94 90 GLN A O 1
ATOM 652 N N . ALA A 1 91 ? -8.371 -9.900 6.731 1.00 97.44 91 ALA A N 1
ATOM 653 C CA . ALA A 1 91 ? -9.016 -9.004 7.689 1.00 97.44 91 ALA A CA 1
ATOM 654 C C . ALA A 1 91 ? -9.943 -7.984 7.002 1.00 97.44 91 ALA A C 1
ATOM 656 O O . ALA A 1 91 ? -11.059 -7.757 7.468 1.00 97.44 91 ALA A O 1
ATOM 657 N N . VAL A 1 92 ? -9.509 -7.392 5.883 1.00 98.12 92 VAL A N 1
ATOM 658 C CA . VAL A 1 92 ? -10.330 -6.449 5.105 1.00 98.12 92 VAL A CA 1
ATOM 659 C C . VAL A 1 92 ? -11.511 -7.158 4.442 1.00 98.12 92 VAL A C 1
ATOM 661 O O . VAL A 1 92 ? -12.626 -6.648 4.500 1.00 98.12 92 VAL A O 1
ATOM 664 N N . ASP A 1 93 ? -11.302 -8.339 3.861 1.00 97.31 93 ASP A N 1
ATOM 665 C CA . ASP A 1 93 ? -12.369 -9.124 3.232 1.00 97.31 93 ASP A CA 1
ATOM 666 C C . ASP A 1 93 ? -13.411 -9.586 4.262 1.00 97.31 93 ASP A C 1
ATOM 668 O O . ASP A 1 93 ? -14.609 -9.539 3.986 1.00 97.31 93 ASP A O 1
ATOM 672 N N . GLY A 1 94 ? -12.972 -9.959 5.469 1.00 97.62 94 GLY A N 1
ATOM 673 C CA . GLY A 1 94 ? -13.861 -10.307 6.578 1.00 97.62 94 GLY A CA 1
ATOM 674 C C . GLY A 1 94 ? -14.670 -9.122 7.116 1.00 97.62 94 GLY A C 1
ATOM 675 O O . GLY A 1 94 ? -15.811 -9.306 7.531 1.00 97.62 94 GLY A O 1
ATOM 676 N N . ALA A 1 95 ? -14.108 -7.908 7.093 1.00 97.25 95 ALA A N 1
ATOM 677 C CA . ALA A 1 95 ? -14.810 -6.686 7.495 1.00 97.25 95 ALA A CA 1
ATOM 678 C C . ALA A 1 95 ? -15.737 -6.129 6.396 1.00 97.25 95 ALA A C 1
ATOM 680 O O . ALA A 1 95 ? -16.758 -5.510 6.702 1.00 97.25 95 ALA A O 1
ATOM 681 N N . GLY A 1 96 ? -15.388 -6.347 5.127 1.00 97.56 96 GLY A N 1
ATOM 682 C CA . GLY A 1 96 ? -16.076 -5.792 3.967 1.00 97.56 96 GLY A CA 1
ATOM 683 C C . GLY A 1 96 ? -15.723 -4.326 3.679 1.00 97.56 96 GLY A C 1
ATOM 684 O O . GLY A 1 96 ? -15.102 -3.624 4.479 1.00 97.56 96 GLY A O 1
ATOM 685 N N . LEU A 1 97 ? -16.132 -3.852 2.498 1.00 97.56 97 LEU A N 1
ATOM 686 C CA . LEU A 1 97 ? -15.957 -2.462 2.068 1.00 97.56 97 LEU A CA 1
ATOM 687 C C . LEU A 1 97 ? -17.305 -1.752 1.966 1.00 97.56 97 LEU A C 1
ATOM 689 O O . LEU A 1 97 ? -18.258 -2.285 1.399 1.00 97.56 97 LEU A O 1
ATOM 693 N N . THR A 1 98 ? -17.345 -0.504 2.430 1.00 97.94 98 THR A N 1
ATOM 694 C CA . THR A 1 98 ? -18.522 0.365 2.329 1.00 97.94 98 THR A CA 1
ATOM 695 C C . THR A 1 98 ? -18.247 1.506 1.360 1.00 97.94 98 THR A C 1
ATOM 697 O O . THR A 1 98 ? -17.313 2.286 1.546 1.00 97.94 98 THR A O 1
ATOM 700 N N . THR A 1 99 ? -19.087 1.642 0.333 1.00 97.75 99 THR A N 1
ATOM 701 C CA . THR A 1 99 ? -19.041 2.799 -0.566 1.00 97.75 99 THR A CA 1
ATOM 702 C C . THR A 1 99 ? -19.575 4.038 0.145 1.00 97.75 99 THR A C 1
ATOM 704 O O . THR A 1 99 ? -20.678 4.035 0.685 1.00 97.75 99 THR A O 1
ATOM 707 N N . LEU A 1 100 ? -18.796 5.117 0.123 1.00 97.88 100 LEU A N 1
ATOM 708 C CA . LEU A 1 100 ? -19.186 6.400 0.698 1.00 97.88 100 LEU A CA 1
ATOM 709 C C . LEU A 1 100 ? -19.745 7.323 -0.389 1.00 97.88 100 LEU A C 1
ATOM 711 O O . LEU A 1 100 ? -19.277 7.302 -1.527 1.00 97.88 100 LEU A O 1
ATOM 715 N N . ASN A 1 101 ? -20.699 8.184 -0.028 1.00 97.00 101 ASN A N 1
ATOM 716 C CA . ASN A 1 101 ? -21.256 9.198 -0.930 1.00 97.00 101 ASN A CA 1
ATOM 717 C C . ASN A 1 101 ? -20.284 10.382 -1.121 1.00 97.00 101 ASN A C 1
ATOM 719 O O . ASN A 1 101 ? -20.532 11.504 -0.684 1.00 97.00 101 ASN A O 1
ATOM 723 N N . SER A 1 102 ? -19.124 10.113 -1.716 1.00 96.69 102 SER A N 1
ATOM 724 C CA . SER A 1 102 ? -18.092 11.098 -2.033 1.00 96.69 102 SER A CA 1
ATOM 725 C C . SER A 1 102 ? -17.324 10.655 -3.272 1.00 96.69 102 SER A C 1
ATOM 727 O O . SER A 1 102 ? -17.139 9.465 -3.519 1.00 96.69 102 SER A O 1
ATOM 729 N N . ARG A 1 103 ? -16.820 11.617 -4.050 1.00 95.81 103 ARG A N 1
ATOM 730 C CA . ARG A 1 103 ? -15.970 11.303 -5.203 1.00 95.81 103 ARG A CA 1
ATOM 731 C C . ARG A 1 103 ? -14.620 10.772 -4.728 1.00 95.81 103 ARG A C 1
ATOM 733 O O . ARG A 1 103 ? -13.935 11.434 -3.948 1.00 95.81 103 ARG A O 1
ATOM 740 N N . ARG A 1 104 ? -14.223 9.613 -5.252 1.00 95.38 104 ARG A N 1
ATOM 741 C CA . ARG A 1 104 ? -12.874 9.068 -5.084 1.00 95.38 104 ARG A CA 1
ATOM 742 C C . ARG A 1 104 ? -11.880 9.881 -5.916 1.00 95.38 104 ARG A C 1
ATOM 744 O O . ARG A 1 104 ? -12.134 10.164 -7.087 1.00 95.38 104 ARG A O 1
ATOM 751 N N . LYS A 1 105 ? -10.770 10.290 -5.302 1.00 94.00 105 LYS A N 1
ATOM 752 C CA . LYS A 1 105 ? -9.710 11.078 -5.949 1.00 94.00 105 LYS A CA 1
ATOM 753 C C . LYS A 1 105 ? -8.603 10.148 -6.432 1.00 94.00 105 LYS A C 1
ATOM 755 O O . LYS A 1 105 ? -8.240 9.215 -5.727 1.00 94.00 105 LYS A O 1
ATOM 760 N N . TYR A 1 106 ? -8.044 10.446 -7.600 1.00 94.12 106 TYR A N 1
ATOM 761 C CA . TYR A 1 106 ? -6.946 9.690 -8.200 1.00 94.12 106 TYR A CA 1
ATOM 762 C C . TYR A 1 106 ? -5.824 10.635 -8.626 1.00 94.12 106 TYR A C 1
ATOM 764 O O . TYR A 1 106 ? -6.085 11.770 -9.031 1.00 94.12 106 TYR A O 1
ATOM 772 N N . LEU A 1 107 ? -4.582 10.154 -8.571 1.00 94.31 107 LEU A N 1
ATOM 773 C CA . LEU A 1 107 ? -3.426 10.840 -9.143 1.00 94.31 107 LEU A CA 1
ATOM 774 C C . LEU A 1 107 ? -3.239 10.357 -10.584 1.00 94.31 107 LEU A C 1
ATOM 776 O O . LEU A 1 107 ? -2.936 9.187 -10.809 1.00 94.31 107 LEU A O 1
ATOM 780 N N . LYS A 1 108 ? -3.421 11.253 -11.563 1.00 96.31 108 LYS A N 1
ATOM 781 C CA . LYS A 1 108 ? -3.171 10.956 -12.981 1.00 96.31 108 LYS A CA 1
ATOM 782 C C . LYS A 1 108 ? -1.775 11.429 -13.381 1.00 96.31 108 LYS A C 1
ATOM 784 O O . LYS A 1 108 ? -1.471 12.616 -13.297 1.00 96.31 108 LYS A O 1
ATOM 789 N N . VAL A 1 109 ? -0.948 10.504 -13.859 1.00 97.94 109 VAL A N 1
ATOM 790 C CA . VAL A 1 109 ? 0.365 10.814 -14.437 1.00 97.94 109 VAL A CA 1
ATOM 791 C C . VAL A 1 109 ? 0.160 11.379 -15.843 1.00 97.94 109 VAL A C 1
ATOM 793 O O . VAL A 1 109 ? -0.391 10.704 -16.710 1.00 97.94 109 VAL A O 1
ATOM 796 N N . LEU A 1 110 ? 0.577 12.629 -16.066 1.00 97.88 110 LEU A N 1
ATOM 797 C CA . LEU A 1 110 ? 0.390 13.329 -17.348 1.00 97.88 110 LEU A CA 1
ATOM 798 C C . LEU A 1 110 ? 1.618 13.268 -18.259 1.00 97.88 110 LEU A C 1
ATOM 800 O O . LEU A 1 110 ? 1.492 13.390 -19.474 1.00 97.88 110 LEU A O 1
ATOM 804 N N . LYS A 1 111 ? 2.806 13.099 -17.677 1.00 98.25 111 LYS A N 1
ATOM 805 C CA . LYS A 1 111 ? 4.088 13.009 -18.383 1.00 98.25 111 LYS A CA 1
ATOM 806 C C . LYS A 1 111 ? 5.004 12.034 -17.640 1.00 98.25 111 LYS A C 1
ATOM 808 O O . LYS A 1 111 ? 4.813 11.874 -16.434 1.00 98.25 111 LYS A O 1
ATOM 813 N N . PRO A 1 112 ? 5.970 11.399 -18.326 1.00 98.44 112 PRO A N 1
ATOM 814 C CA . PRO A 1 112 ? 6.951 10.554 -17.665 1.00 98.44 112 PRO A CA 1
ATOM 815 C C . PRO A 1 112 ? 7.719 11.302 -16.570 1.00 98.44 112 PRO A C 1
ATOM 817 O O . PRO A 1 112 ? 8.130 12.446 -16.772 1.00 98.44 112 PRO A O 1
ATOM 820 N N . VAL A 1 113 ? 7.911 10.651 -15.424 1.00 98.44 113 VAL A N 1
ATOM 821 C CA . VAL A 1 113 ? 8.762 11.115 -14.321 1.00 98.44 113 VAL A CA 1
ATOM 822 C C . VAL A 1 113 ? 9.646 9.951 -13.910 1.00 98.44 113 VAL A C 1
ATOM 824 O O . VAL A 1 113 ? 9.132 8.885 -13.579 1.00 98.44 113 VAL A O 1
ATOM 827 N N . ARG A 1 114 ? 10.961 10.154 -13.926 1.00 98.31 114 ARG A N 1
ATOM 828 C CA . ARG A 1 114 ? 11.954 9.118 -13.648 1.00 98.31 114 ARG A CA 1
ATOM 829 C C . ARG A 1 114 ? 12.948 9.607 -12.608 1.00 98.31 114 ARG A C 1
ATOM 831 O O . ARG A 1 114 ? 13.385 10.754 -12.665 1.00 98.31 114 ARG A O 1
ATOM 838 N N . VAL A 1 115 ? 13.298 8.723 -11.683 1.00 98.06 115 VAL A N 1
ATOM 839 C CA . VAL A 1 115 ? 14.366 8.914 -10.699 1.00 98.06 115 VAL A CA 1
ATOM 840 C C . VAL A 1 115 ? 15.328 7.739 -10.785 1.00 98.06 115 VAL A C 1
ATOM 842 O O . VAL A 1 115 ? 14.903 6.606 -11.010 1.00 98.06 115 VAL A O 1
ATOM 845 N N . GLU A 1 116 ? 16.616 8.005 -10.615 1.00 97.94 116 GLU A N 1
ATOM 846 C CA . GLU A 1 116 ? 17.684 7.011 -10.735 1.00 97.94 116 GLU A CA 1
ATOM 847 C C . GLU A 1 116 ? 18.562 7.035 -9.484 1.00 97.94 116 GLU A C 1
ATOM 849 O O . GLU A 1 116 ? 18.771 8.089 -8.882 1.00 97.94 116 GLU A O 1
ATOM 854 N N . ASN A 1 117 ? 19.067 5.868 -9.092 1.00 95.81 117 ASN A N 1
ATOM 855 C CA . ASN A 1 117 ? 20.038 5.706 -8.018 1.00 95.81 117 ASN A CA 1
ATOM 856 C C . ASN A 1 117 ? 20.983 4.547 -8.364 1.00 95.81 117 ASN A C 1
ATOM 858 O O . ASN A 1 117 ? 20.606 3.374 -8.283 1.00 95.81 117 ASN A O 1
ATOM 862 N N . GLY A 1 118 ? 22.207 4.874 -8.783 1.00 95.38 118 GLY A N 1
ATOM 863 C CA . GLY A 1 118 ? 23.159 3.884 -9.285 1.00 95.38 118 GLY A CA 1
ATOM 864 C C . GLY A 1 118 ? 22.587 3.115 -10.479 1.00 95.38 118 GLY A C 1
ATOM 865 O O . GLY A 1 118 ? 22.192 3.715 -11.473 1.00 95.38 118 GLY A O 1
ATOM 866 N N . ALA A 1 119 ? 22.525 1.786 -10.370 1.00 93.50 119 ALA A N 1
ATOM 867 C CA . ALA A 1 119 ? 21.959 0.913 -11.403 1.00 93.50 119 ALA A CA 1
ATOM 868 C C . ALA A 1 119 ? 20.422 0.772 -11.337 1.00 93.50 119 ALA A C 1
ATOM 870 O O . ALA A 1 119 ? 19.826 0.142 -12.207 1.00 93.50 119 ALA A O 1
ATOM 871 N N . SER A 1 120 ? 19.775 1.322 -10.305 1.00 96.06 120 SER A N 1
ATOM 872 C CA . SER A 1 120 ? 18.327 1.213 -10.091 1.00 96.06 120 SER A CA 1
ATOM 873 C C . SER A 1 120 ? 17.591 2.466 -10.557 1.00 96.06 120 SER A C 1
ATOM 875 O O . SER A 1 120 ? 18.128 3.573 -10.514 1.00 96.06 120 SER A O 1
ATOM 877 N N . PHE A 1 121 ? 16.326 2.314 -10.945 1.00 97.81 121 PHE A N 1
ATOM 878 C CA . PHE A 1 121 ? 15.451 3.442 -11.249 1.00 97.81 121 PHE A CA 1
ATOM 879 C C . PHE A 1 121 ? 14.002 3.167 -10.852 1.00 97.81 121 PHE A C 1
ATOM 881 O O . PHE A 1 121 ? 13.563 2.020 -10.801 1.00 97.81 121 PHE A O 1
ATOM 888 N N . GLY A 1 122 ? 13.247 4.241 -10.637 1.00 98.06 122 GLY A N 1
ATOM 889 C CA . GLY A 1 122 ? 11.788 4.227 -10.572 1.00 98.06 122 GLY A CA 1
ATOM 890 C C . GLY A 1 122 ? 11.221 5.174 -11.624 1.00 98.06 122 GLY A C 1
ATOM 891 O O . GLY A 1 122 ? 11.720 6.286 -11.793 1.00 98.06 122 GLY A O 1
ATOM 892 N N . GLU A 1 123 ? 10.188 4.746 -12.347 1.00 98.25 123 GLU A N 1
ATOM 893 C CA . GLU A 1 123 ? 9.565 5.552 -13.398 1.00 98.25 123 GLU A CA 1
ATOM 894 C C . GLU A 1 123 ? 8.036 5.484 -13.324 1.00 98.25 123 GLU A C 1
ATOM 896 O O . GLU A 1 123 ? 7.443 4.413 -13.220 1.00 98.25 123 GLU A O 1
ATOM 901 N N . LEU A 1 124 ? 7.393 6.647 -13.429 1.00 98.38 124 LEU A N 1
ATOM 902 C CA . LEU A 1 124 ? 5.960 6.786 -13.655 1.00 98.38 124 LEU A CA 1
ATOM 903 C C . LEU A 1 124 ? 5.730 7.234 -15.095 1.00 98.38 124 LEU A C 1
ATOM 905 O O . LEU A 1 124 ? 6.329 8.212 -15.537 1.00 98.38 124 LEU A O 1
ATOM 909 N N . ARG A 1 125 ? 4.825 6.566 -15.815 1.00 98.31 125 ARG A N 1
ATOM 910 C CA . ARG A 1 125 ? 4.448 6.909 -17.196 1.00 98.31 125 ARG A CA 1
ATOM 911 C C . ARG A 1 125 ? 2.929 7.064 -17.312 1.00 98.31 125 ARG A C 1
ATOM 913 O O . ARG A 1 125 ? 2.205 6.385 -16.582 1.00 98.31 125 ARG A O 1
ATOM 920 N N . PRO A 1 126 ? 2.424 7.928 -18.213 1.00 98.31 126 PRO A N 1
ATOM 921 C CA . PRO A 1 126 ? 0.996 7.982 -18.505 1.00 98.31 126 PRO A CA 1
ATOM 922 C C . PRO A 1 126 ? 0.471 6.612 -18.948 1.00 98.31 126 PRO A C 1
ATOM 924 O O . PRO A 1 126 ? 1.063 5.968 -19.815 1.00 98.31 126 PRO A O 1
ATOM 927 N N . TYR A 1 127 ? -0.636 6.176 -18.351 1.00 97.62 127 TYR A N 1
ATOM 928 C CA . TYR A 1 127 ? -1.304 4.921 -18.682 1.00 97.62 127 TYR A CA 1
ATOM 929 C C . TYR A 1 127 ? -2.812 5.080 -18.471 1.00 97.62 127 TYR A C 1
ATOM 931 O O . TYR A 1 127 ? -3.276 5.234 -17.345 1.00 97.62 127 TYR A O 1
ATOM 939 N N . ASP A 1 128 ? -3.587 5.083 -1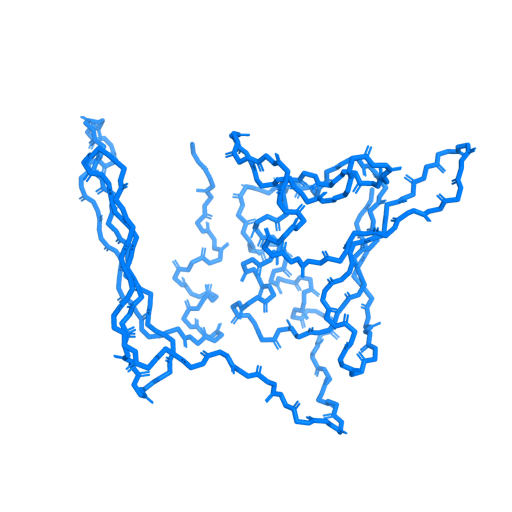9.557 1.00 95.31 128 ASP A N 1
ATOM 940 C CA . ASP A 1 128 ? -5.025 5.387 -19.489 1.00 95.31 128 ASP A CA 1
ATOM 941 C C . ASP A 1 128 ? -5.895 4.179 -19.106 1.00 95.31 128 ASP A C 1
ATOM 943 O O . ASP A 1 128 ? -7.047 4.353 -18.717 1.00 95.31 128 ASP A O 1
ATOM 947 N N . ALA A 1 129 ? -5.351 2.959 -19.146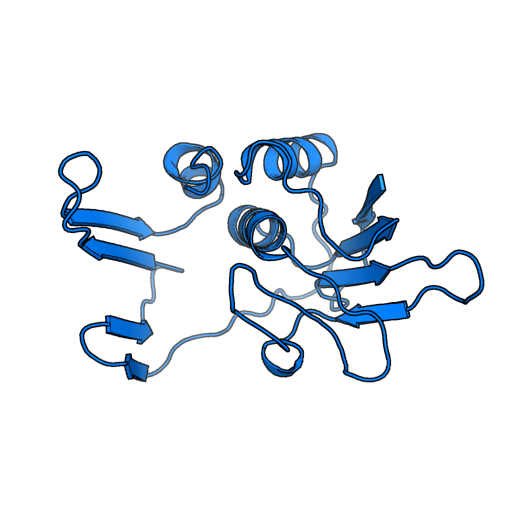 1.00 94.75 129 ALA A N 1
ATOM 948 C CA . ALA A 1 129 ? -6.080 1.739 -18.788 1.00 94.75 129 ALA A CA 1
ATOM 949 C C . ALA A 1 129 ? -6.017 1.394 -17.281 1.00 94.75 129 ALA A C 1
ATOM 951 O O . ALA A 1 129 ? -6.305 0.263 -16.892 1.00 94.75 129 ALA A O 1
ATOM 952 N N . GLY A 1 130 ? -5.649 2.354 -16.422 1.00 93.62 130 GLY A N 1
ATOM 953 C CA . GLY A 1 130 ? -5.694 2.222 -14.962 1.00 93.62 130 GLY A CA 1
ATOM 954 C C . GLY A 1 130 ? -4.327 2.361 -14.296 1.00 93.62 130 GLY A C 1
ATOM 955 O O . GLY A 1 130 ? -3.582 3.292 -14.587 1.00 93.62 130 GLY A O 1
ATOM 956 N N . PHE A 1 131 ? -3.999 1.447 -13.381 1.00 96.38 131 PHE A N 1
ATOM 957 C CA . PHE A 1 131 ? -2.695 1.396 -12.717 1.00 96.38 131 PHE A CA 1
ATOM 958 C C . PHE A 1 131 ? -1.943 0.147 -13.168 1.00 96.38 131 PHE A C 1
ATOM 960 O O . PHE A 1 131 ? -2.377 -0.967 -12.890 1.00 96.38 131 PHE A O 1
ATOM 967 N N . ARG A 1 132 ? -0.828 0.324 -13.877 1.00 97.56 132 ARG A N 1
ATOM 968 C CA . ARG A 1 132 ? 0.052 -0.771 -14.288 1.00 97.56 132 ARG A CA 1
ATOM 969 C C . ARG A 1 132 ? 1.311 -0.747 -13.440 1.00 97.56 132 ARG A C 1
ATOM 971 O O . ARG A 1 132 ? 1.971 0.286 -13.362 1.00 97.56 132 ARG A O 1
ATOM 978 N N . LEU A 1 133 ? 1.616 -1.882 -12.825 1.00 97.81 133 LEU A N 1
ATOM 979 C CA . LEU A 1 133 ? 2.813 -2.078 -12.023 1.00 97.81 133 LEU A CA 1
ATOM 980 C C . LEU A 1 133 ? 3.775 -2.973 -12.796 1.00 97.81 133 LEU A C 1
ATOM 982 O O . LEU A 1 133 ? 3.399 -4.071 -13.206 1.00 97.81 133 LEU A O 1
ATOM 986 N N . GLU A 1 134 ? 5.001 -2.496 -12.983 1.00 98.12 134 GLU A N 1
ATOM 987 C CA . GLU A 1 134 ? 6.109 -3.279 -13.519 1.00 98.12 134 GLU A CA 1
ATOM 988 C C . GLU A 1 134 ? 7.277 -3.200 -12.542 1.00 98.12 134 GLU A C 1
ATOM 990 O O . GLU A 1 134 ? 7.703 -2.106 -12.176 1.00 98.12 134 GLU A O 1
ATOM 995 N N . VAL A 1 135 ? 7.763 -4.358 -12.105 1.00 97.44 135 VAL A N 1
ATOM 996 C CA . VAL A 1 135 ? 8.888 -4.479 -11.175 1.00 97.44 135 VAL A CA 1
ATOM 997 C C . VAL A 1 135 ? 9.845 -5.515 -11.734 1.00 97.44 135 VAL A C 1
ATOM 999 O O . VAL A 1 135 ? 9.427 -6.590 -12.168 1.00 97.44 135 VAL A O 1
ATOM 1002 N N . GLU A 1 136 ? 11.127 -5.186 -11.720 1.00 97.56 136 GLU A N 1
ATOM 1003 C CA . GLU A 1 136 ? 12.205 -6.106 -12.048 1.00 97.56 136 GLU A CA 1
ATOM 1004 C C . GLU A 1 136 ? 13.204 -6.112 -10.892 1.00 97.56 136 GLU A C 1
ATOM 1006 O O . GLU A 1 136 ? 13.533 -5.057 -10.350 1.00 97.56 136 GLU A O 1
ATOM 1011 N N . ILE A 1 137 ? 13.659 -7.302 -10.513 1.00 96.19 137 ILE A N 1
ATOM 1012 C CA . ILE A 1 137 ? 14.752 -7.502 -9.563 1.00 96.19 137 ILE A CA 1
ATOM 1013 C C . ILE A 1 137 ? 15.877 -8.259 -10.261 1.00 96.19 137 ILE A C 1
ATOM 1015 O O . ILE A 1 137 ? 15.612 -9.072 -11.148 1.00 96.19 137 ILE A O 1
ATOM 1019 N N . ASP A 1 138 ? 17.114 -8.013 -9.843 1.00 96.00 138 ASP A N 1
ATOM 1020 C CA . ASP A 1 138 ? 18.303 -8.701 -10.345 1.00 96.00 138 ASP A CA 1
ATOM 1021 C C . ASP A 1 138 ? 19.248 -9.001 -9.176 1.00 96.00 138 ASP A C 1
ATOM 1023 O O . ASP A 1 138 ? 20.043 -8.161 -8.753 1.00 96.00 138 ASP A O 1
ATOM 1027 N N . PHE A 1 139 ? 19.089 -10.186 -8.583 1.00 95.19 139 PHE A N 1
ATOM 1028 C CA . PHE A 1 139 ? 19.921 -10.651 -7.477 1.00 95.19 139 PHE A CA 1
ATOM 1029 C C . PHE A 1 139 ? 20.972 -11.638 -7.985 1.00 95.19 139 PHE A C 1
ATOM 1031 O O . PHE A 1 139 ? 20.648 -12.626 -8.639 1.00 95.19 139 PHE A O 1
ATOM 1038 N N . ALA A 1 140 ? 22.229 -11.452 -7.569 1.00 95.00 140 ALA A N 1
ATOM 1039 C CA . ALA A 1 140 ? 23.317 -12.386 -7.880 1.00 95.00 140 ALA A CA 1
ATOM 1040 C C . ALA A 1 140 ? 23.108 -13.795 -7.281 1.00 95.00 140 ALA A C 1
ATOM 1042 O O . ALA A 1 140 ? 23.742 -14.760 -7.704 1.00 95.00 140 ALA A O 1
ATOM 1043 N N . HIS A 1 141 ? 22.231 -13.925 -6.281 1.00 95.75 141 HIS A N 1
ATOM 1044 C CA . HIS A 1 141 ? 21.942 -15.195 -5.629 1.00 95.75 141 HIS A CA 1
ATOM 1045 C C . HIS A 1 141 ? 21.105 -16.107 -6.537 1.00 95.75 141 HIS A C 1
ATOM 1047 O O . HIS A 1 141 ? 19.978 -15.765 -6.892 1.00 95.75 141 HIS A O 1
ATOM 1053 N N . ALA A 1 142 ? 21.612 -17.305 -6.848 1.00 93.56 142 ALA A N 1
ATOM 1054 C CA . ALA A 1 142 ? 21.018 -18.224 -7.827 1.00 93.56 142 ALA A CA 1
ATOM 1055 C C . ALA A 1 142 ? 19.564 -18.641 -7.528 1.00 93.56 142 ALA A C 1
ATOM 1057 O O . ALA A 1 142 ? 18.811 -18.928 -8.453 1.00 93.56 142 ALA A O 1
ATOM 1058 N N . ALA A 1 143 ? 19.155 -18.658 -6.254 1.00 93.88 143 ALA A N 1
ATOM 1059 C CA . ALA A 1 143 ? 17.771 -18.970 -5.876 1.00 93.88 143 ALA A CA 1
ATOM 1060 C C . ALA A 1 143 ? 16.762 -17.851 -6.211 1.00 93.88 143 ALA A C 1
ATOM 1062 O O . ALA A 1 143 ? 15.562 -18.106 -6.208 1.00 93.88 143 ALA A O 1
ATOM 1063 N N . ILE A 1 144 ? 17.234 -16.626 -6.469 1.00 93.88 144 ILE A N 1
ATOM 1064 C CA . ILE A 1 144 ? 16.393 -15.469 -6.800 1.00 93.88 144 ILE A CA 1
ATOM 1065 C C . ILE A 1 144 ? 16.635 -15.076 -8.258 1.00 93.88 144 ILE A C 1
ATOM 1067 O O . ILE A 1 144 ? 15.700 -15.084 -9.056 1.00 93.88 144 ILE A O 1
ATOM 1071 N N . GLY A 1 145 ? 17.889 -14.800 -8.624 1.00 94.81 145 GLY A N 1
ATOM 1072 C CA . GLY A 1 145 ? 18.260 -14.398 -9.975 1.00 94.81 145 GLY A CA 1
ATOM 1073 C C . GLY A 1 145 ? 17.554 -13.120 -10.430 1.00 94.81 145 GLY A C 1
ATOM 1074 O O . GLY A 1 145 ? 17.175 -12.261 -9.627 1.00 94.81 145 GLY A O 1
ATOM 1075 N N . ARG A 1 146 ? 17.353 -13.022 -11.746 1.00 96.00 146 ARG A N 1
ATOM 1076 C CA . ARG A 1 146 ? 16.583 -11.947 -12.367 1.00 96.00 146 ARG A CA 1
ATOM 1077 C C . ARG A 1 146 ? 15.128 -12.362 -12.529 1.00 96.00 146 ARG A C 1
ATOM 1079 O O . ARG A 1 146 ? 14.838 -13.377 -13.159 1.00 96.00 146 ARG A O 1
ATOM 1086 N N . GLN A 1 147 ? 14.213 -11.559 -11.999 1.00 95.69 147 GLN A N 1
ATOM 1087 C CA . GLN A 1 147 ? 12.774 -11.810 -12.085 1.00 95.69 147 GLN A CA 1
ATOM 1088 C C . GLN A 1 147 ? 12.037 -10.537 -12.479 1.00 95.69 147 GLN A C 1
ATOM 1090 O O . GLN A 1 147 ? 12.469 -9.431 -12.158 1.00 95.69 147 GLN A O 1
ATOM 1095 N N . ARG A 1 148 ? 10.899 -10.697 -13.157 1.00 97.06 148 ARG A N 1
ATOM 1096 C CA . ARG A 1 148 ? 10.048 -9.584 -13.572 1.00 97.06 148 ARG A CA 1
ATOM 1097 C C . ARG A 1 148 ? 8.584 -9.894 -13.309 1.00 97.06 148 ARG A C 1
ATOM 1099 O O . ARG A 1 148 ? 8.098 -10.963 -13.667 1.00 97.06 148 ARG A O 1
ATOM 1106 N N . PHE A 1 149 ? 7.880 -8.908 -12.773 1.00 97.75 149 PHE A N 1
ATOM 1107 C CA . PHE A 1 149 ? 6.430 -8.883 -12.655 1.00 97.75 149 PHE A CA 1
ATOM 1108 C C . PHE A 1 149 ? 5.874 -7.697 -13.445 1.00 97.75 149 PHE A C 1
ATOM 1110 O O . PHE A 1 149 ? 6.422 -6.596 -13.391 1.00 97.75 149 PHE A O 1
ATOM 1117 N N . ALA A 1 150 ? 4.786 -7.911 -14.183 1.00 98.12 150 ALA A N 1
ATOM 1118 C CA . ALA A 1 150 ? 4.094 -6.850 -14.904 1.00 98.12 150 ALA A CA 1
ATOM 1119 C C . ALA A 1 150 ? 2.596 -7.148 -14.997 1.00 98.12 150 ALA A C 1
ATOM 1121 O O . ALA A 1 150 ? 2.197 -8.130 -15.622 1.00 98.12 150 ALA A O 1
ATOM 1122 N N . ALA A 1 151 ? 1.760 -6.286 -14.419 1.00 97.94 151 ALA A N 1
ATOM 1123 C CA . ALA A 1 151 ? 0.309 -6.439 -14.485 1.00 97.94 151 ALA A CA 1
ATOM 1124 C C . ALA A 1 151 ? -0.426 -5.098 -14.407 1.00 97.94 151 ALA A C 1
ATOM 1126 O O . ALA A 1 151 ? 0.011 -4.154 -13.744 1.00 97.94 151 ALA A O 1
ATOM 1127 N N . THR A 1 152 ? -1.592 -5.033 -15.052 1.00 98.00 152 THR A N 1
ATOM 1128 C CA . THR A 1 152 ? -2.584 -3.995 -14.756 1.00 98.00 152 THR A CA 1
ATOM 1129 C C . THR A 1 152 ? -3.313 -4.393 -13.480 1.00 98.00 152 THR A C 1
ATOM 1131 O O . THR A 1 152 ? -3.961 -5.438 -13.410 1.00 98.00 152 THR A O 1
ATOM 1134 N N . MET A 1 153 ? -3.163 -3.569 -12.453 1.00 97.88 153 MET A N 1
ATOM 1135 C CA . MET A 1 153 ? -3.599 -3.861 -11.101 1.00 97.88 153 MET A CA 1
ATOM 1136 C C . MET A 1 153 ? -5.115 -3.777 -10.963 1.00 97.88 153 MET A C 1
ATOM 1138 O O . MET A 1 153 ? -5.774 -2.859 -11.447 1.00 97.88 153 MET A O 1
ATOM 1142 N N . SER A 1 154 ? -5.652 -4.743 -10.234 1.00 97.62 154 SER A N 1
ATOM 1143 C CA . SER A 1 154 ? -7.030 -4.789 -9.757 1.00 97.62 154 SER A CA 1
ATOM 1144 C C . SER A 1 154 ? -7.063 -5.571 -8.439 1.00 97.62 154 SER A C 1
ATOM 1146 O O . SER A 1 154 ? -6.104 -6.298 -8.149 1.00 97.62 154 SER A O 1
ATOM 1148 N N . PRO A 1 155 ? -8.155 -5.501 -7.659 1.00 97.94 155 PRO A N 1
ATOM 1149 C CA . PRO A 1 155 ? -8.260 -6.277 -6.427 1.00 97.94 155 PRO A CA 1
ATOM 1150 C C . PRO A 1 155 ? -8.138 -7.790 -6.625 1.00 97.94 155 PRO A C 1
ATOM 1152 O O . PRO A 1 155 ? -7.661 -8.481 -5.729 1.00 97.94 155 PRO A O 1
ATOM 1155 N N . SER A 1 156 ? -8.544 -8.332 -7.777 1.00 98.12 156 SER A N 1
ATOM 1156 C CA . SER A 1 156 ? -8.385 -9.762 -8.071 1.00 98.12 156 SER A CA 1
ATOM 1157 C C . SER A 1 156 ? -6.934 -10.123 -8.392 1.00 98.12 156 SER A C 1
ATOM 1159 O O . SER A 1 156 ? -6.433 -11.130 -7.897 1.00 98.12 156 SER A O 1
ATOM 1161 N N . VAL A 1 157 ? -6.238 -9.281 -9.164 1.00 98.31 157 VAL A N 1
ATOM 1162 C CA . VAL A 1 157 ? -4.807 -9.448 -9.462 1.00 98.31 157 VAL A CA 1
ATOM 1163 C C . VAL A 1 157 ? -3.979 -9.362 -8.182 1.00 98.31 157 VAL A C 1
ATOM 1165 O O . VAL A 1 157 ? -3.149 -10.231 -7.948 1.00 98.31 157 VAL A O 1
ATOM 1168 N N . PHE A 1 158 ? -4.234 -8.375 -7.317 1.00 98.50 158 PHE A N 1
ATOM 1169 C CA . PHE A 1 158 ? -3.488 -8.226 -6.065 1.00 98.50 158 PHE A CA 1
ATOM 1170 C C . PHE A 1 158 ? -3.628 -9.458 -5.158 1.00 98.50 158 PHE A C 1
ATOM 1172 O O . PHE A 1 158 ? -2.622 -9.985 -4.689 1.00 98.50 158 PHE A O 1
ATOM 1179 N N . ARG A 1 159 ? -4.859 -9.956 -4.962 1.00 98.12 159 ARG A N 1
ATOM 1180 C CA . ARG A 1 159 ? -5.120 -11.154 -4.146 1.00 98.12 159 ARG A CA 1
ATOM 1181 C C . ARG A 1 159 ? -4.429 -12.406 -4.681 1.00 98.12 159 ARG A C 1
ATOM 1183 O O . ARG A 1 159 ? -3.949 -13.221 -3.905 1.00 98.12 159 ARG A O 1
ATOM 1190 N N . ARG A 1 160 ? -4.428 -12.593 -6.002 1.00 98.06 160 ARG A N 1
ATOM 1191 C CA . ARG A 1 160 ? -3.915 -13.825 -6.611 1.00 98.06 160 ARG A CA 1
ATOM 1192 C C . ARG A 1 160 ? -2.398 -13.818 -6.757 1.00 98.06 160 ARG A C 1
ATOM 1194 O O . ARG A 1 160 ? -1.768 -14.831 -6.492 1.00 98.06 160 ARG A O 1
ATOM 1201 N N . GLU A 1 161 ? -1.836 -12.698 -7.200 1.00 97.94 161 GLU A N 1
ATOM 1202 C CA . GLU A 1 161 ? -0.442 -12.639 -7.648 1.00 97.94 161 GLU A CA 1
ATOM 1203 C C . GLU A 1 161 ? 0.510 -12.077 -6.587 1.00 97.94 161 GLU A C 1
ATOM 1205 O O . GLU A 1 161 ? 1.695 -12.388 -6.619 1.00 97.94 161 GLU A O 1
ATOM 1210 N N . LEU A 1 162 ? 0.027 -11.225 -5.670 1.00 97.88 162 LEU A N 1
ATOM 1211 C CA . LEU A 1 162 ? 0.911 -10.417 -4.818 1.00 97.88 162 LEU A CA 1
ATOM 1212 C C . LEU A 1 162 ? 0.700 -10.622 -3.320 1.00 97.88 162 LEU A C 1
ATOM 1214 O O . LEU A 1 162 ? 1.674 -10.610 -2.576 1.00 97.88 162 LEU A O 1
ATOM 1218 N N . SER A 1 163 ? -0.534 -10.810 -2.844 1.00 98.12 163 SER A N 1
ATOM 1219 C CA . SER A 1 163 ? -0.795 -10.714 -1.402 1.00 98.12 163 SER A CA 1
ATOM 1220 C C . SER A 1 163 ? -0.060 -11.759 -0.563 1.00 98.12 163 SER A C 1
ATOM 1222 O O . SER A 1 163 ? 0.263 -11.467 0.581 1.00 98.12 163 SER A O 1
ATOM 1224 N N . ALA A 1 164 ? 0.206 -12.948 -1.112 1.00 98.06 164 ALA A N 1
ATOM 1225 C CA . ALA A 1 164 ? 0.901 -14.039 -0.422 1.00 98.06 164 ALA A CA 1
ATOM 1226 C C . ALA A 1 164 ? 2.433 -14.022 -0.598 1.00 98.06 164 ALA A C 1
ATOM 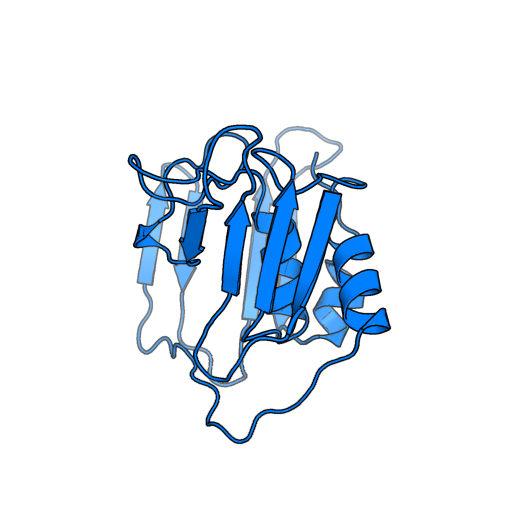1228 O O . ALA A 1 164 ? 3.122 -14.883 -0.047 1.00 98.06 164 ALA A O 1
ATOM 1229 N N . ALA A 1 165 ? 2.984 -13.074 -1.365 1.00 97.31 165 ALA A N 1
ATOM 1230 C CA . ALA A 1 165 ? 4.428 -12.918 -1.487 1.00 97.31 165 ALA A CA 1
ATOM 1231 C C . ALA A 1 165 ? 4.990 -12.372 -0.166 1.00 97.31 165 ALA A C 1
ATOM 1233 O O . ALA A 1 165 ? 4.609 -11.290 0.282 1.00 97.31 165 ALA A O 1
ATOM 1234 N N . ARG A 1 166 ? 5.863 -13.151 0.476 1.00 97.62 166 ARG A N 1
ATOM 1235 C CA . ARG A 1 166 ? 6.512 -12.786 1.739 1.00 97.62 166 ARG A CA 1
ATOM 1236 C C . ARG A 1 166 ? 7.794 -12.006 1.469 1.00 97.62 166 ARG A C 1
ATOM 1238 O O . ARG A 1 166 ? 8.450 -12.235 0.453 1.00 97.62 166 ARG A O 1
ATOM 1245 N N . THR A 1 167 ? 8.157 -11.139 2.406 1.00 94.69 167 THR A N 1
ATOM 1246 C CA . THR A 1 167 ? 9.499 -10.546 2.473 1.00 94.69 167 THR A CA 1
ATOM 1247 C C . THR A 1 167 ? 10.591 -11.623 2.609 1.00 94.69 167 THR A C 1
ATOM 1249 O O . THR A 1 167 ? 10.297 -12.753 3.021 1.00 94.69 167 THR A O 1
ATOM 1252 N N . PHE A 1 168 ? 11.833 -11.285 2.256 1.00 91.25 168 PHE A N 1
ATOM 1253 C CA . PHE A 1 168 ? 13.007 -12.160 2.323 1.00 91.25 168 PHE A CA 1
ATOM 1254 C C . PHE A 1 168 ? 14.284 -11.380 2.647 1.00 91.25 168 PHE A C 1
ATOM 1256 O O . PHE A 1 168 ? 14.316 -10.157 2.383 1.00 91.25 168 PHE A O 1
#

Radius of gyration: 17.18 Å; chains: 1; bounding box: 45×34×49 Å

Organism: NCBI:txid310608